Protein AF-A0A377XJ30-F1 (afdb_monomer_lite)

pLDDT: mean 91.41, std 11.76, range [46.0, 98.44]

Sequence (82 aa):
MSDVVSLHVPENASTKNMMGAEELALMKPGALLINASRGTVVDIPALCDALASKHLAGAAIDVFPTEPATNSDPFHFAAVRV

Secondary structure (DSSP, 8-state):
--SEEEE----STTTTT-B-HHHHHTSPTTEEEEE-S-TTSB-HHHHHHHHHTTSEEEEEE---SS--SSTTSPP-S-----

Organism: Klebsiella pneumoniae (NCBI:txid573)

Radius of gyration: 12.69 Å; chains: 1; bounding box: 28×30×31 Å

Foldseek 3Di:
DDQEDEDADADDPCQFQCAALVNLLVDQQQHEYEYPHEQRNHPQVSVVVCVVVSSYVAYHYDYHPDDAPDPVRDDPDDDRDD

Structure (mmCIF, N/CA/C/O backbone):
data_AF-A0A377XJ30-F1
#
_entry.id   AF-A0A377XJ30-F1
#
loop_
_atom_site.group_PDB
_atom_site.id
_atom_site.type_symbol
_atom_site.label_atom_id
_atom_site.label_alt_id
_atom_site.label_comp_id
_atom_site.label_asym_id
_atom_site.label_entity_id
_atom_site.label_seq_id
_atom_site.pdbx_PDB_ins_code
_atom_site.Cartn_x
_atom_site.Cartn_y
_atom_site.Cartn_z
_atom_site.occupancy
_atom_site.B_iso_or_equiv
_atom_site.auth_seq_id
_atom_site.auth_comp_id
_atom_site.auth_asym_id
_atom_site.auth_atom_id
_atom_site.pdbx_PDB_model_num
ATOM 1 N N . MET A 1 1 ? -14.883 10.252 6.838 1.00 81.31 1 MET A N 1
ATOM 2 C CA . MET A 1 1 ? -13.781 9.288 6.632 1.00 81.31 1 MET A CA 1
ATOM 3 C C . MET A 1 1 ? -14.248 8.211 5.673 1.00 81.31 1 MET A C 1
ATOM 5 O O . MET A 1 1 ? -15.432 7.895 5.703 1.00 81.31 1 MET A O 1
ATOM 9 N N . SER A 1 2 ? -13.345 7.688 4.847 1.00 97.62 2 SER A N 1
ATOM 10 C CA . SER A 1 2 ? -13.639 6.653 3.848 1.00 97.62 2 SER A CA 1
ATOM 11 C C . SER A 1 2 ? -13.371 5.252 4.401 1.00 97.62 2 SER A C 1
ATOM 13 O O . SER A 1 2 ? -12.451 5.077 5.198 1.00 97.62 2 SER A O 1
ATOM 15 N N . ASP A 1 3 ? -14.150 4.263 3.962 1.00 98.31 3 ASP A N 1
ATOM 16 C CA . ASP A 1 3 ? -13.916 2.843 4.276 1.00 98.31 3 ASP A CA 1
ATOM 17 C C . ASP A 1 3 ? -12.860 2.211 3.361 1.00 98.31 3 ASP A C 1
ATOM 19 O O . ASP A 1 3 ? -12.118 1.319 3.767 1.00 98.31 3 ASP A O 1
ATOM 23 N N . VAL A 1 4 ? -12.780 2.701 2.123 1.00 98.44 4 VAL A N 1
ATOM 24 C CA . VAL A 1 4 ? -11.818 2.265 1.112 1.00 98.44 4 VAL A CA 1
ATOM 25 C C . VAL A 1 4 ? -11.204 3.496 0.460 1.00 98.44 4 VAL A C 1
ATOM 27 O O . VAL A 1 4 ? -11.918 4.441 0.114 1.00 98.44 4 VAL A O 1
ATOM 30 N N . VAL A 1 5 ? -9.886 3.480 0.281 1.00 98.31 5 VAL A N 1
ATOM 31 C CA . VAL A 1 5 ? -9.143 4.479 -0.494 1.00 98.31 5 VAL A CA 1
ATOM 32 C C . VAL A 1 5 ? -8.472 3.767 -1.665 1.00 98.31 5 VAL A C 1
ATOM 34 O O . VAL A 1 5 ? -7.742 2.801 -1.464 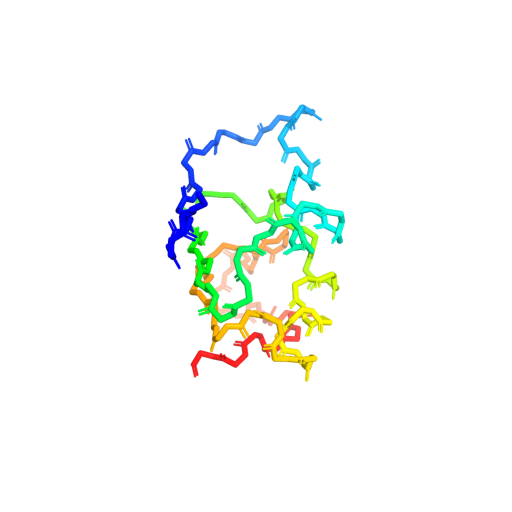1.00 98.31 5 VAL A O 1
ATOM 37 N N . SER A 1 6 ? -8.723 4.235 -2.889 1.00 98.12 6 SER A N 1
ATOM 38 C CA . SER A 1 6 ? -8.076 3.741 -4.111 1.00 98.12 6 SER A CA 1
ATOM 39 C C . SER A 1 6 ? -7.256 4.858 -4.744 1.00 98.12 6 SER A C 1
ATOM 41 O O . SER A 1 6 ? -7.758 5.971 -4.919 1.00 98.12 6 SER A O 1
ATOM 43 N N . LEU A 1 7 ? -6.000 4.574 -5.079 1.00 98.06 7 LEU A N 1
ATOM 44 C CA . LEU A 1 7 ? -5.067 5.561 -5.617 1.00 98.06 7 LEU A CA 1
ATOM 45 C C . LEU A 1 7 ? -5.080 5.545 -7.149 1.00 98.06 7 LEU A C 1
ATOM 47 O O . LEU A 1 7 ? -4.896 4.502 -7.773 1.00 98.06 7 LEU A O 1
ATOM 51 N N . HIS A 1 8 ? -5.265 6.723 -7.748 1.00 97.69 8 HIS A N 1
ATOM 52 C CA . HIS A 1 8 ? -5.283 6.940 -9.200 1.00 97.69 8 HIS A CA 1
ATOM 53 C C . HIS A 1 8 ? -4.483 8.196 -9.559 1.00 97.69 8 HIS A C 1
ATOM 55 O O . HIS A 1 8 ? -5.013 9.168 -10.095 1.00 97.69 8 HIS A O 1
ATOM 61 N N . VAL A 1 9 ? -3.201 8.195 -9.203 1.00 97.25 9 VAL A N 1
ATOM 62 C CA . VAL A 1 9 ? -2.304 9.341 -9.377 1.00 97.25 9 VAL A CA 1
ATOM 63 C C . VAL A 1 9 ? -1.125 8.987 -10.291 1.00 97.25 9 VAL A C 1
ATOM 65 O O . VAL A 1 9 ? -0.736 7.819 -10.367 1.00 97.25 9 VAL A O 1
ATOM 68 N N . PRO A 1 10 ? -0.548 9.964 -11.013 1.00 96.81 10 PRO A N 1
ATOM 69 C CA . PRO A 1 10 ? 0.676 9.740 -11.775 1.00 96.81 10 PRO A CA 1
ATOM 70 C C . PRO A 1 10 ? 1.889 9.595 -10.849 1.00 96.81 10 PRO A C 1
ATOM 72 O O . PRO A 1 10 ? 1.836 9.957 -9.675 1.00 96.81 10 PRO A O 1
ATOM 75 N N . GLU A 1 11 ? 3.013 9.143 -11.402 1.00 93.19 11 GLU A N 1
ATOM 76 C CA . GLU A 1 11 ? 4.309 9.190 -10.723 1.00 93.19 11 GLU A CA 1
ATOM 77 C C . GLU A 1 11 ? 4.987 10.529 -11.016 1.00 93.19 11 GLU A C 1
ATOM 79 O O . GLU A 1 11 ? 5.347 10.820 -12.158 1.00 93.19 11 GLU A O 1
ATOM 84 N N . ASN A 1 12 ? 5.122 11.371 -9.994 1.00 96.12 12 ASN A N 1
ATOM 85 C CA . ASN A 1 12 ? 5.878 12.615 -10.057 1.00 96.12 12 ASN A CA 1
ATOM 86 C C . ASN A 1 12 ? 6.397 12.994 -8.658 1.00 96.12 12 ASN A C 1
ATOM 88 O O . ASN A 1 12 ? 6.164 12.294 -7.673 1.00 96.12 12 ASN A O 1
ATOM 92 N N . ALA A 1 13 ? 7.108 14.117 -8.560 1.00 96.81 13 ALA A N 1
ATOM 93 C CA . ALA A 1 13 ? 7.712 14.551 -7.302 1.00 96.81 13 ALA A CA 1
ATOM 94 C C . ALA A 1 13 ? 6.697 14.796 -6.169 1.00 96.81 13 ALA A C 1
ATOM 96 O O . ALA A 1 13 ? 7.050 14.597 -5.013 1.00 96.81 13 ALA A O 1
ATOM 97 N N . SER A 1 14 ? 5.460 15.205 -6.475 1.00 97.06 14 SER A N 1
ATOM 98 C CA . SER A 1 14 ? 4.443 15.491 -5.455 1.00 97.06 14 SER A CA 1
ATOM 99 C C . SER A 1 14 ? 3.649 14.261 -5.016 1.00 97.06 14 SER A C 1
ATOM 101 O O . SER A 1 14 ? 2.952 14.329 -4.012 1.00 97.06 14 SER A O 1
ATOM 103 N N . THR A 1 15 ? 3.700 13.160 -5.770 1.00 97.62 15 THR A N 1
ATOM 104 C CA . THR A 1 15 ? 2.996 11.908 -5.439 1.00 97.62 15 THR A CA 1
ATOM 105 C C . THR A 1 15 ? 3.925 10.833 -4.886 1.00 97.62 15 THR A C 1
ATOM 107 O O . THR A 1 15 ? 3.457 9.800 -4.412 1.00 97.62 15 THR A O 1
ATOM 110 N N . LYS A 1 16 ? 5.241 11.065 -4.919 1.00 96.69 16 LYS A N 1
ATOM 111 C CA . LYS A 1 16 ? 6.231 10.150 -4.358 1.00 96.69 16 LYS A CA 1
ATOM 112 C C . LYS A 1 16 ? 6.052 10.027 -2.843 1.00 96.69 16 LYS A C 1
ATOM 114 O O . LYS A 1 16 ? 6.183 11.017 -2.131 1.00 96.69 16 LYS A O 1
ATOM 119 N N . ASN A 1 17 ? 5.793 8.806 -2.378 1.00 96.38 17 ASN A N 1
ATOM 120 C CA . ASN A 1 17 ? 5.488 8.453 -0.991 1.00 96.38 17 ASN A CA 1
ATOM 121 C C . ASN A 1 17 ? 4.373 9.318 -0.379 1.00 96.38 17 ASN A C 1
ATOM 123 O O . ASN A 1 17 ? 4.403 9.604 0.812 1.00 96.38 17 ASN A O 1
ATOM 127 N N . MET A 1 18 ? 3.393 9.744 -1.185 1.00 97.44 18 MET A N 1
ATOM 128 C CA . MET A 1 18 ? 2.277 10.560 -0.692 1.00 97.44 18 MET A CA 1
ATOM 129 C C . MET A 1 18 ? 1.395 9.827 0.324 1.00 97.44 18 MET A C 1
ATOM 131 O O . MET A 1 18 ? 0.683 10.474 1.077 1.00 97.44 18 MET A O 1
ATOM 135 N N . MET A 1 19 ? 1.397 8.490 0.308 1.00 97.94 19 MET A N 1
ATOM 136 C CA . MET A 1 19 ? 0.775 7.669 1.343 1.00 97.94 19 MET A CA 1
ATOM 137 C C . MET A 1 19 ? 1.875 7.134 2.262 1.00 97.94 19 MET A C 1
ATOM 139 O O . MET A 1 19 ? 2.382 6.029 2.043 1.00 97.94 19 MET A O 1
ATOM 143 N N . GLY A 1 20 ? 2.266 7.950 3.242 1.00 97.81 20 GLY A N 1
ATOM 144 C CA . GLY A 1 20 ? 3.231 7.620 4.286 1.00 97.81 20 GLY A CA 1
ATOM 145 C C . GLY A 1 20 ? 2.559 7.222 5.602 1.00 97.81 20 GLY A C 1
ATOM 146 O O . GLY A 1 20 ? 1.348 7.014 5.675 1.00 97.81 20 GLY A O 1
ATOM 147 N N . ALA A 1 21 ? 3.348 7.110 6.673 1.00 98.19 21 ALA A N 1
ATOM 148 C CA . ALA A 1 21 ? 2.850 6.693 7.987 1.00 98.19 21 ALA A CA 1
ATOM 149 C C . ALA A 1 21 ? 1.764 7.629 8.551 1.00 98.19 21 ALA A C 1
ATOM 151 O O . ALA A 1 21 ? 0.805 7.155 9.160 1.00 98.19 21 ALA A O 1
ATOM 152 N N . GLU A 1 22 ? 1.896 8.940 8.334 1.00 98.38 22 GLU A N 1
ATOM 153 C CA . GLU A 1 22 ? 0.930 9.932 8.813 1.00 98.38 22 GLU A CA 1
ATOM 154 C C . GLU A 1 22 ? -0.413 9.793 8.088 1.00 98.38 22 GLU A C 1
ATOM 156 O O . GLU A 1 22 ? -1.457 9.693 8.732 1.00 98.38 22 GLU A O 1
ATOM 161 N N . GLU A 1 23 ? -0.404 9.698 6.756 1.00 98.31 23 GLU A N 1
ATOM 162 C CA . GLU A 1 23 ? -1.624 9.553 5.958 1.00 98.31 23 GLU A CA 1
ATOM 163 C C . GLU A 1 23 ? -2.324 8.223 6.226 1.00 98.31 23 GLU A C 1
ATOM 165 O O . GLU A 1 23 ? -3.553 8.178 6.322 1.00 98.31 23 GLU A O 1
ATOM 170 N N . LEU A 1 24 ? -1.551 7.146 6.390 1.00 98.38 24 LEU A N 1
ATOM 171 C CA . LEU A 1 24 ? -2.081 5.833 6.746 1.00 98.38 24 LEU A CA 1
ATOM 172 C C . LEU A 1 24 ? -2.732 5.851 8.134 1.00 98.38 24 LEU A C 1
ATOM 174 O O . LEU A 1 24 ? -3.798 5.266 8.291 1.00 98.38 24 LEU A O 1
ATOM 178 N N . ALA A 1 25 ? -2.155 6.551 9.116 1.00 98.12 25 ALA A N 1
ATOM 179 C CA . ALA A 1 25 ? -2.728 6.681 10.460 1.00 98.12 25 ALA A CA 1
ATOM 180 C C . ALA A 1 25 ? -3.994 7.559 10.508 1.00 98.12 25 ALA A C 1
ATOM 182 O O . ALA A 1 25 ? -4.805 7.434 11.429 1.00 98.12 25 ALA A O 1
ATOM 183 N N . LEU A 1 26 ? -4.164 8.453 9.528 1.00 98.12 26 LEU A N 1
ATOM 184 C CA . LEU A 1 26 ? -5.374 9.262 9.357 1.00 98.12 26 LEU A CA 1
ATOM 185 C C . LEU A 1 26 ? -6.521 8.492 8.692 1.00 98.12 26 LEU A C 1
ATO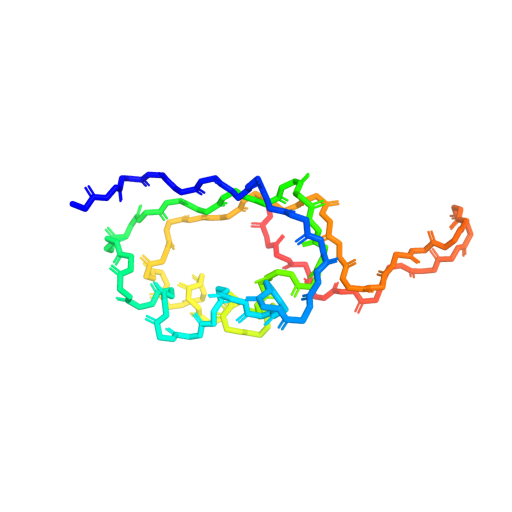M 187 O O . LEU A 1 26 ? -7.665 8.966 8.704 1.00 98.12 26 LEU A O 1
ATOM 191 N N . MET A 1 27 ? -6.250 7.322 8.106 1.00 98.44 27 MET A N 1
ATOM 192 C CA . MET A 1 27 ? -7.307 6.462 7.592 1.00 98.44 27 MET A CA 1
ATOM 193 C C . MET A 1 27 ? -8.201 5.968 8.736 1.00 98.44 27 MET A C 1
ATOM 195 O O . MET A 1 27 ? -7.841 5.937 9.913 1.00 98.44 27 MET A O 1
ATOM 199 N N . LYS A 1 28 ? -9.431 5.592 8.387 1.00 98.44 28 LYS A N 1
ATOM 200 C CA . LYS A 1 28 ? -10.342 4.983 9.355 1.00 98.44 28 LYS A CA 1
ATOM 201 C C . LYS A 1 28 ? -9.728 3.658 9.847 1.00 98.44 28 LYS A C 1
ATOM 203 O O . LYS A 1 28 ? -9.348 2.849 9.001 1.00 98.44 28 LYS A O 1
ATOM 208 N N . PRO A 1 29 ? -9.696 3.370 11.163 1.00 98.25 29 PRO A N 1
ATOM 209 C CA . PRO A 1 29 ? -9.320 2.046 11.648 1.00 98.25 29 PRO A CA 1
ATOM 210 C C . PRO A 1 29 ? -10.186 0.954 10.999 1.00 98.25 29 PRO A C 1
ATOM 212 O O . PRO A 1 29 ? -11.416 1.051 10.992 1.00 98.25 29 PRO A O 1
ATOM 215 N N . GLY A 1 30 ? -9.545 -0.072 10.447 1.00 97.69 30 GLY A N 1
ATOM 216 C CA . GLY A 1 30 ? -10.176 -1.140 9.671 1.00 97.69 30 GLY A CA 1
ATOM 217 C C . GLY A 1 30 ? -10.452 -0.798 8.201 1.00 97.69 30 GLY A C 1
ATOM 218 O O . GLY A 1 30 ? -11.141 -1.566 7.534 1.00 97.69 30 GLY A O 1
ATOM 219 N N . ALA A 1 31 ? -9.951 0.328 7.683 1.00 98.44 31 ALA A N 1
ATOM 220 C CA . ALA A 1 31 ? -10.080 0.671 6.268 1.00 98.44 31 ALA A CA 1
ATOM 221 C C . ALA A 1 31 ? -9.229 -0.231 5.359 1.00 98.44 31 ALA A C 1
ATOM 223 O O . ALA A 1 31 ? -8.321 -0.939 5.810 1.00 98.44 31 ALA A O 1
ATOM 224 N N . LEU A 1 32 ? -9.524 -0.161 4.060 1.00 98.31 32 LEU A N 1
ATOM 225 C CA . LEU A 1 32 ? -8.787 -0.835 2.992 1.00 98.31 32 LEU A CA 1
ATOM 226 C C . LEU A 1 32 ? -8.070 0.177 2.091 1.00 98.31 32 LEU A C 1
ATOM 228 O O . LEU A 1 32 ? -8.631 1.225 1.754 1.00 98.31 32 LEU A O 1
ATOM 232 N N . LEU A 1 33 ? -6.857 -0.168 1.656 1.00 98.06 33 LEU A N 1
ATOM 233 C CA . LEU A 1 33 ? -6.091 0.598 0.669 1.00 98.06 33 LEU A CA 1
ATOM 234 C C . LEU A 1 33 ? -5.928 -0.198 -0.632 1.00 98.06 33 LEU A C 1
ATOM 236 O O . LEU A 1 33 ? -5.559 -1.369 -0.603 1.00 98.06 33 LEU A O 1
ATOM 240 N N . ILE A 1 34 ? -6.157 0.438 -1.779 1.00 97.69 34 ILE A N 1
ATOM 241 C CA . ILE A 1 34 ? -5.917 -0.149 -3.103 1.00 97.69 34 ILE A CA 1
ATOM 242 C C . ILE A 1 34 ? -4.926 0.729 -3.868 1.00 97.69 34 ILE A C 1
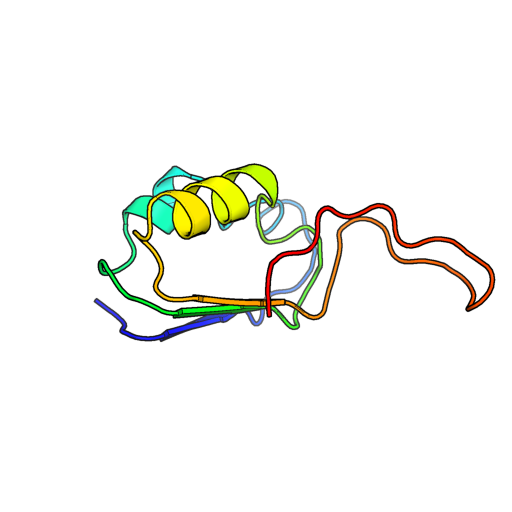ATOM 244 O O . ILE A 1 34 ? -5.155 1.930 -4.036 1.00 97.69 34 ILE A O 1
ATOM 248 N N . ASN A 1 35 ? -3.841 0.132 -4.365 1.00 96.50 35 ASN A N 1
ATOM 249 C CA . ASN A 1 35 ? -2.908 0.797 -5.269 1.00 96.50 35 ASN A CA 1
ATOM 250 C C . ASN A 1 35 ? -2.607 -0.068 -6.501 1.00 96.50 35 ASN A C 1
ATOM 252 O O . ASN A 1 35 ? -1.809 -1.001 -6.443 1.00 96.50 35 ASN A O 1
ATOM 256 N N . ALA A 1 36 ? -3.208 0.318 -7.625 1.00 95.69 36 ALA A N 1
ATOM 257 C CA . ALA A 1 36 ? -2.865 -0.147 -8.972 1.00 95.69 36 ALA A CA 1
ATOM 258 C C . ALA A 1 36 ? -2.375 1.026 -9.850 1.00 95.69 36 ALA A C 1
ATOM 260 O O . ALA A 1 36 ? -2.538 1.027 -11.068 1.00 95.69 36 ALA A O 1
ATOM 261 N N . SER A 1 37 ? -1.853 2.086 -9.218 1.00 95.56 37 SER A N 1
ATOM 262 C CA . SER A 1 37 ? -1.373 3.283 -9.911 1.00 95.56 37 SER A CA 1
ATOM 263 C C . SER A 1 37 ? 0.124 3.198 -10.187 1.00 95.56 37 SER A C 1
ATOM 265 O O . SER A 1 37 ? 0.528 2.823 -11.287 1.00 95.56 37 SER A O 1
ATOM 267 N N . ARG A 1 38 ? 0.961 3.563 -9.213 1.00 95.75 38 ARG A N 1
ATOM 268 C CA . ARG A 1 38 ? 2.422 3.570 -9.323 1.00 95.75 38 ARG A CA 1
ATOM 269 C C . ARG A 1 38 ? 3.069 3.074 -8.034 1.00 95.75 38 ARG A C 1
ATOM 271 O O . ARG A 1 38 ? 2.576 3.347 -6.936 1.00 95.75 38 ARG A O 1
ATOM 278 N N . GLY A 1 39 ? 4.172 2.345 -8.180 1.00 92.88 39 GLY A N 1
ATOM 279 C CA . GLY A 1 39 ? 4.854 1.680 -7.071 1.00 92.88 39 GLY A CA 1
ATOM 280 C C . GLY A 1 39 ? 5.455 2.639 -6.047 1.00 92.88 39 GLY A C 1
ATOM 281 O O . GLY A 1 39 ? 5.557 2.298 -4.876 1.00 92.88 39 GLY A O 1
ATOM 282 N N . THR A 1 40 ? 5.794 3.865 -6.454 1.00 95.38 40 THR A N 1
ATOM 283 C CA . THR A 1 40 ? 6.420 4.869 -5.580 1.00 95.38 40 THR A CA 1
ATOM 284 C C . THR A 1 40 ? 5.424 5.766 -4.848 1.00 95.38 40 THR A C 1
ATOM 286 O O . THR A 1 40 ? 5.832 6.772 -4.278 1.00 95.38 40 THR A O 1
ATOM 289 N N . VAL A 1 41 ? 4.120 5.497 -4.931 1.00 97.19 41 VAL A N 1
ATOM 290 C CA . VAL A 1 41 ? 3.078 6.356 -4.331 1.00 97.19 41 VAL A CA 1
ATOM 291 C C . VAL A 1 41 ? 2.888 6.052 -2.845 1.00 97.19 41 VAL A C 1
ATOM 293 O O . VAL A 1 41 ? 2.539 6.940 -2.067 1.00 97.19 41 VAL A O 1
ATOM 296 N N . VAL A 1 42 ? 3.144 4.806 -2.446 1.00 96.31 42 VAL A N 1
ATOM 297 C CA . VAL A 1 42 ? 2.971 4.319 -1.077 1.00 96.31 42 VAL A CA 1
ATOM 298 C C . VAL A 1 42 ? 4.334 4.027 -0.465 1.00 96.31 42 VAL A C 1
ATOM 300 O O . VAL A 1 42 ? 5.158 3.345 -1.076 1.00 96.31 42 VAL A O 1
ATOM 303 N N . ASP A 1 43 ? 4.553 4.502 0.758 1.00 95.50 43 ASP A N 1
ATOM 304 C CA . ASP A 1 43 ? 5.666 4.043 1.583 1.00 95.50 43 ASP A CA 1
ATOM 305 C C . ASP A 1 43 ? 5.382 2.599 2.040 1.00 95.50 43 ASP A C 1
ATOM 307 O O . ASP A 1 43 ? 4.539 2.345 2.902 1.00 95.50 43 ASP A O 1
ATOM 311 N N . ILE A 1 44 ? 6.045 1.631 1.400 1.00 92.69 44 ILE A N 1
ATOM 312 C CA . ILE A 1 44 ? 5.807 0.199 1.629 1.00 92.69 44 ILE A CA 1
ATOM 313 C C . ILE A 1 44 ? 6.137 -0.229 3.071 1.00 92.69 44 ILE A C 1
ATOM 315 O O . ILE A 1 44 ? 5.309 -0.924 3.661 1.00 92.69 44 ILE A O 1
ATOM 319 N N . PRO A 1 45 ? 7.278 0.161 3.677 1.00 92.88 45 PRO A N 1
ATOM 320 C CA . PRO A 1 45 ? 7.503 -0.041 5.109 1.00 92.88 45 PRO A CA 1
ATOM 321 C C . PRO A 1 45 ? 6.349 0.455 5.990 1.00 92.88 45 PRO A C 1
ATOM 323 O O . PRO A 1 45 ? 5.837 -0.315 6.803 1.00 92.88 45 PRO A O 1
ATOM 326 N N . ALA A 1 46 ? 5.876 1.687 5.776 1.00 96.38 46 ALA A N 1
ATOM 327 C CA . ALA A 1 46 ? 4.766 2.235 6.559 1.00 96.38 46 ALA A CA 1
ATOM 328 C C . ALA A 1 46 ? 3.456 1.451 6.354 1.00 96.38 46 ALA A C 1
ATOM 330 O O . ALA A 1 46 ? 2.709 1.212 7.306 1.00 96.38 46 ALA A O 1
ATOM 331 N N . LEU A 1 47 ? 3.187 0.998 5.124 1.00 95.94 47 LEU A N 1
ATOM 332 C CA . LEU A 1 47 ? 2.045 0.133 4.824 1.00 95.94 47 LEU A CA 1
ATOM 333 C C . LEU A 1 47 ? 2.136 -1.208 5.566 1.00 95.94 47 LEU A C 1
ATOM 335 O O . LEU A 1 47 ? 1.146 -1.656 6.148 1.00 95.94 47 LEU A O 1
ATOM 339 N N . CYS A 1 48 ? 3.310 -1.842 5.569 1.00 94.62 48 CYS A N 1
ATOM 340 C CA . CYS A 1 48 ? 3.547 -3.083 6.305 1.00 94.62 48 CYS A CA 1
ATOM 341 C C . CYS A 1 48 ? 3.273 -2.909 7.804 1.00 94.62 48 CYS A C 1
ATOM 343 O O . CYS A 1 48 ? 2.601 -3.757 8.393 1.00 94.62 48 CYS A O 1
ATOM 345 N N . ASP A 1 49 ? 3.711 -1.801 8.402 1.00 96.00 49 ASP A N 1
ATOM 346 C CA . ASP A 1 49 ? 3.460 -1.494 9.815 1.00 96.00 49 ASP A CA 1
ATOM 347 C C . ASP A 1 49 ? 1.965 -1.256 10.101 1.00 96.00 49 ASP A C 1
ATOM 349 O O . ASP A 1 49 ? 1.415 -1.763 11.087 1.00 96.00 49 ASP A O 1
ATOM 353 N N . ALA A 1 50 ? 1.261 -0.545 9.213 1.00 96.75 50 ALA A N 1
ATOM 354 C CA . ALA A 1 50 ? -0.182 -0.309 9.326 1.00 96.75 50 ALA A CA 1
ATOM 355 C C . ALA A 1 50 ? -1.007 -1.608 9.227 1.00 96.75 50 ALA A C 1
ATOM 357 O O . ALA A 1 50 ? -2.016 -1.767 9.922 1.00 96.75 50 ALA A O 1
ATOM 358 N N . LEU A 1 51 ? -0.566 -2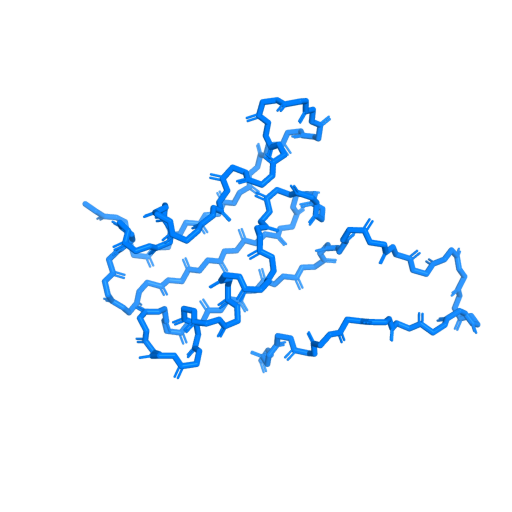.560 8.400 1.00 96.38 51 LEU A N 1
ATOM 359 C CA . LEU A 1 51 ? -1.175 -3.887 8.281 1.00 96.38 51 LEU A CA 1
ATOM 360 C C . LEU A 1 51 ? -0.826 -4.785 9.475 1.00 96.38 51 LEU A C 1
ATOM 362 O O . LEU A 1 51 ? -1.706 -5.435 10.040 1.00 96.38 51 LEU A O 1
ATOM 366 N N . ALA A 1 52 ? 0.440 -4.800 9.902 1.00 95.81 52 ALA A N 1
ATOM 367 C CA . ALA A 1 52 ? 0.900 -5.597 11.039 1.00 95.81 52 ALA A CA 1
ATOM 368 C C . ALA A 1 52 ? 0.214 -5.177 12.349 1.00 95.81 52 ALA A C 1
ATOM 370 O O . ALA A 1 52 ? -0.175 -6.028 13.153 1.00 95.81 52 ALA A O 1
ATOM 371 N N . SER A 1 53 ? 0.001 -3.871 12.536 1.00 97.06 53 SER A N 1
ATOM 372 C CA . SER A 1 53 ? -0.748 -3.310 13.668 1.00 97.06 53 SER A CA 1
ATOM 373 C C . SER A 1 53 ? -2.266 -3.508 13.573 1.00 97.06 53 SER A C 1
ATOM 375 O O . SER A 1 53 ? -2.971 -3.236 14.546 1.00 97.06 53 SER A O 1
ATOM 377 N N . LYS A 1 54 ? -2.781 -4.003 12.435 1.00 96.50 54 LYS A N 1
ATOM 378 C CA . LYS A 1 54 ? -4.216 -4.111 12.111 1.00 96.50 54 LYS A CA 1
ATOM 379 C C . LYS A 1 54 ? -4.954 -2.769 12.117 1.00 96.50 54 LYS A C 1
ATOM 381 O O . LYS A 1 54 ? -6.176 -2.744 12.278 1.00 96.50 54 LYS A O 1
ATOM 386 N N . HIS A 1 55 ? -4.236 -1.656 11.954 1.00 98.00 55 HIS A N 1
ATOM 387 C CA . HIS A 1 55 ? -4.879 -0.365 11.733 1.00 98.00 55 HIS A CA 1
ATOM 388 C C . HIS A 1 55 ? -5.633 -0.370 10.399 1.00 98.00 55 HIS A C 1
ATOM 390 O O . HIS A 1 55 ? -6.786 0.051 10.352 1.00 98.00 55 HIS A O 1
ATOM 396 N N . LEU A 1 56 ? -5.026 -0.923 9.345 1.00 97.94 56 LEU A N 1
ATOM 397 C CA . LEU A 1 56 ? -5.734 -1.283 8.118 1.00 97.94 56 LEU A CA 1
ATOM 398 C C . LEU A 1 56 ? -6.210 -2.733 8.190 1.00 97.94 56 LEU A C 1
ATOM 400 O O . LEU A 1 56 ? -5.495 -3.613 8.671 1.00 97.94 56 LEU A O 1
ATOM 404 N N . ALA A 1 57 ? -7.414 -2.985 7.679 1.00 97.25 57 ALA A N 1
ATOM 405 C CA . ALA A 1 57 ? -7.943 -4.343 7.571 1.00 97.25 57 ALA A CA 1
ATOM 406 C C . ALA A 1 57 ? -7.283 -5.135 6.431 1.00 97.25 57 ALA A C 1
ATOM 408 O O . ALA A 1 57 ? -7.310 -6.364 6.446 1.00 97.25 57 ALA A O 1
ATOM 409 N N . GLY A 1 58 ? -6.696 -4.443 5.453 1.00 96.19 58 GLY A N 1
ATOM 410 C CA . GLY A 1 58 ? -6.045 -5.054 4.302 1.00 96.19 58 GLY A CA 1
ATOM 411 C C . GLY A 1 58 ? -5.595 -4.026 3.268 1.00 96.19 58 GLY A C 1
ATOM 412 O O . GLY A 1 58 ? -5.983 -2.854 3.317 1.00 96.19 58 GLY A O 1
ATOM 413 N N . ALA A 1 59 ? -4.781 -4.483 2.320 1.00 96.69 59 ALA A N 1
ATOM 414 C CA . ALA A 1 59 ? -4.375 -3.699 1.165 1.00 96.69 59 ALA A CA 1
ATOM 415 C C . ALA A 1 59 ? -4.268 -4.579 -0.087 1.00 96.69 59 ALA A C 1
ATOM 417 O O . ALA A 1 59 ? -3.800 -5.711 -0.003 1.00 96.69 59 ALA A O 1
ATOM 418 N N . ALA A 1 60 ? -4.672 -4.045 -1.240 1.00 94.88 60 ALA A N 1
ATOM 419 C CA . ALA A 1 60 ? -4.481 -4.670 -2.547 1.00 94.88 60 ALA A CA 1
ATOM 420 C C . ALA A 1 60 ? -3.486 -3.835 -3.365 1.00 94.88 60 ALA A C 1
ATOM 422 O O . ALA A 1 60 ? -3.770 -2.682 -3.699 1.00 94.88 60 ALA A O 1
ATOM 423 N N . ILE A 1 61 ? -2.315 -4.406 -3.655 1.00 92.38 61 ILE A N 1
ATOM 424 C CA . ILE A 1 61 ? -1.185 -3.720 -4.294 1.00 92.38 61 ILE A CA 1
ATOM 425 C C . ILE A 1 61 ? -0.750 -4.515 -5.528 1.00 92.38 61 ILE A C 1
ATOM 427 O O . ILE A 1 61 ? -0.449 -5.699 -5.404 1.00 92.38 61 ILE A O 1
ATOM 431 N N . ASP A 1 62 ? -0.713 -3.859 -6.688 1.00 90.81 62 ASP A N 1
ATOM 432 C CA . ASP A 1 62 ? -0.303 -4.458 -7.976 1.00 90.81 62 ASP A CA 1
ATOM 433 C C . ASP A 1 62 ? 1.018 -3.878 -8.515 1.00 90.81 62 ASP A C 1
ATOM 435 O O . ASP A 1 62 ? 1.627 -4.426 -9.422 1.00 90.81 62 ASP A O 1
ATOM 439 N N . VAL A 1 63 ? 1.481 -2.765 -7.941 1.00 91.00 63 VAL A N 1
ATOM 440 C CA . VAL A 1 63 ? 2.620 -1.980 -8.436 1.00 91.00 63 VAL A CA 1
ATOM 441 C C . VAL A 1 63 ? 3.691 -1.827 -7.363 1.00 91.00 63 VAL A C 1
ATOM 443 O O . VAL A 1 63 ? 3.373 -1.556 -6.201 1.00 91.00 63 VAL A O 1
ATOM 446 N N . PHE A 1 64 ? 4.964 -1.940 -7.746 1.00 89.19 64 PHE A N 1
ATOM 447 C CA . PHE A 1 64 ? 6.098 -1.897 -6.810 1.00 89.19 64 PHE A CA 1
ATOM 448 C C . PHE A 1 64 ? 7.179 -0.897 -7.254 1.00 89.19 64 PHE A C 1
ATOM 450 O O . PHE A 1 64 ? 7.325 -0.649 -8.448 1.00 89.19 64 PHE A O 1
ATOM 457 N N . PRO A 1 65 ? 7.944 -0.278 -6.327 1.00 88.06 65 PRO A N 1
ATOM 458 C CA . PRO A 1 65 ? 8.991 0.689 -6.685 1.00 88.06 65 PRO A CA 1
ATOM 459 C C . PRO A 1 65 ? 10.051 0.153 -7.656 1.00 88.06 65 PRO A C 1
ATOM 461 O O . PRO A 1 65 ? 10.598 0.910 -8.453 1.00 88.06 65 PRO A O 1
ATOM 464 N N . THR A 1 66 ? 10.341 -1.143 -7.575 1.00 87.94 66 THR A N 1
ATOM 465 C CA . THR A 1 66 ? 11.198 -1.853 -8.524 1.00 87.94 66 THR A CA 1
ATOM 466 C C . THR A 1 66 ? 10.382 -3.008 -9.063 1.00 87.94 66 THR A C 1
ATOM 468 O O . THR A 1 66 ? 9.952 -3.860 -8.297 1.00 87.94 66 THR A O 1
ATOM 471 N N . GLU A 1 67 ? 10.172 -3.072 -10.366 1.00 84.62 67 GLU A N 1
ATOM 472 C CA . GLU A 1 67 ? 9.526 -4.231 -10.973 1.00 84.62 67 GLU A CA 1
ATOM 473 C C . GLU A 1 67 ? 10.564 -5.083 -11.700 1.00 84.62 67 GLU A C 1
ATOM 475 O O . GLU A 1 67 ? 11.551 -4.541 -12.215 1.00 84.62 67 GLU A O 1
ATOM 480 N N . PRO A 1 68 ? 10.392 -6.415 -11.721 1.00 85.69 68 PRO A N 1
ATOM 481 C CA . PRO A 1 68 ? 11.227 -7.265 -12.549 1.00 85.69 68 PRO A CA 1
ATOM 482 C C . PRO A 1 68 ? 11.049 -6.855 -14.016 1.00 85.69 68 PRO A C 1
ATOM 484 O O . PRO A 1 68 ? 9.926 -6.714 -14.498 1.00 85.69 68 PRO A O 1
ATOM 487 N N . ALA A 1 69 ? 12.152 -6.661 -14.739 1.00 84.75 69 ALA A N 1
ATOM 488 C CA . ALA A 1 69 ? 12.092 -6.297 -16.155 1.00 84.75 69 ALA A CA 1
ATOM 489 C C . ALA A 1 69 ? 11.647 -7.485 -17.022 1.00 84.75 69 ALA A C 1
ATOM 491 O O . ALA A 1 69 ? 11.123 -7.310 -18.124 1.00 84.75 69 ALA A O 1
ATOM 492 N N . THR A 1 70 ? 11.877 -8.702 -16.527 1.00 87.75 70 THR A N 1
ATOM 493 C CA . THR A 1 70 ? 11.571 -9.960 -17.196 1.00 87.75 70 THR A CA 1
ATOM 494 C C . THR A 1 70 ? 11.041 -11.000 -16.210 1.00 87.75 70 THR A C 1
ATOM 496 O O . THR A 1 70 ? 11.269 -10.926 -15.007 1.00 87.75 70 THR A O 1
ATOM 499 N N . ASN A 1 71 ? 10.406 -12.052 -16.730 1.00 83.56 71 ASN A N 1
ATOM 500 C CA . ASN A 1 71 ? 9.915 -13.172 -15.914 1.00 83.56 71 ASN A CA 1
ATOM 501 C C . ASN A 1 71 ? 11.030 -13.991 -15.239 1.00 83.56 71 ASN A C 1
ATOM 503 O O . ASN A 1 71 ? 10.743 -14.844 -14.404 1.00 83.56 71 ASN A O 1
ATOM 507 N N . SER A 1 72 ? 12.284 -13.796 -15.647 1.00 89.06 72 SER A N 1
ATOM 508 C CA . SER A 1 72 ? 13.441 -14.448 -15.033 1.00 89.06 72 SER A CA 1
ATOM 509 C C . SER A 1 72 ? 14.014 -13.642 -13.869 1.00 89.06 72 SER A C 1
ATOM 511 O O . SER A 1 72 ? 14.823 -14.177 -13.112 1.00 89.06 72 SER A O 1
ATOM 513 N N . ASP A 1 73 ? 13.593 -12.386 -13.717 1.00 84.00 73 ASP A N 1
ATOM 514 C CA . ASP A 1 73 ? 14.072 -11.509 -12.662 1.00 84.00 73 ASP A CA 1
ATOM 515 C C . ASP A 1 73 ? 13.303 -11.777 -11.352 1.00 84.00 73 ASP A C 1
ATOM 517 O O . ASP A 1 73 ? 12.081 -11.954 -11.357 1.00 84.00 73 ASP A O 1
ATOM 521 N N . PRO A 1 74 ? 13.995 -11.826 -10.203 1.00 79.38 74 PRO A N 1
ATOM 522 C CA . PRO A 1 74 ? 13.356 -12.058 -8.915 1.00 79.38 74 PRO A CA 1
ATOM 523 C C . PRO A 1 74 ? 12.539 -10.844 -8.448 1.00 79.38 74 PRO A C 1
ATOM 525 O O . PRO A 1 74 ? 12.952 -9.693 -8.586 1.00 79.38 74 PRO A O 1
ATOM 528 N N . PHE A 1 75 ? 11.410 -11.107 -7.787 1.00 79.19 75 PHE A N 1
ATOM 529 C CA . PHE A 1 75 ? 10.711 -10.095 -6.994 1.00 79.19 75 PHE A CA 1
ATOM 530 C C . PHE A 1 75 ? 11.423 -9.895 -5.652 1.00 79.19 75 PHE A C 1
ATOM 532 O O . PHE A 1 75 ? 11.601 -10.839 -4.884 1.00 79.19 75 PHE A O 1
ATOM 539 N N . HIS A 1 76 ? 11.800 -8.653 -5.345 1.00 75.00 76 HIS A N 1
ATOM 540 C CA . HIS A 1 76 ? 12.558 -8.311 -4.135 1.00 75.00 76 HIS A CA 1
ATOM 541 C C . HIS A 1 76 ? 11.713 -7.729 -2.988 1.00 75.00 76 HIS A C 1
ATOM 543 O O . HIS A 1 76 ? 12.271 -7.237 -2.008 1.00 75.00 76 HIS A O 1
ATOM 549 N N . PHE A 1 77 ? 10.382 -7.774 -3.072 1.00 66.44 77 PHE A N 1
ATOM 550 C CA . PHE A 1 77 ? 9.512 -7.107 -2.100 1.00 66.44 77 PHE A CA 1
ATOM 551 C C . PHE A 1 77 ? 9.009 -8.069 -1.031 1.00 66.44 77 PHE A C 1
ATOM 553 O O . PHE A 1 77 ? 8.627 -9.204 -1.317 1.00 66.44 77 PHE A O 1
ATOM 560 N N . ALA A 1 78 ? 8.996 -7.589 0.215 1.00 57.59 78 ALA A N 1
ATOM 561 C CA . ALA A 1 78 ? 8.313 -8.268 1.303 1.00 57.59 78 ALA A CA 1
ATOM 562 C C . ALA A 1 78 ? 6.839 -8.402 0.917 1.00 57.59 78 ALA A C 1
ATOM 564 O O . ALA A 1 78 ? 6.193 -7.406 0.596 1.00 57.59 78 ALA A O 1
ATOM 565 N N . ALA A 1 79 ? 6.334 -9.634 0.899 1.00 54.28 79 ALA A N 1
ATOM 566 C CA . ALA A 1 79 ? 4.954 -9.901 0.542 1.00 54.28 79 ALA A CA 1
ATOM 567 C C . ALA A 1 79 ? 4.028 -9.097 1.465 1.00 54.28 79 ALA A C 1
ATOM 569 O O . ALA A 1 79 ? 3.861 -9.433 2.640 1.00 54.28 79 ALA A O 1
ATOM 570 N N . VAL A 1 80 ? 3.404 -8.049 0.923 1.00 55.94 80 VAL A N 1
ATOM 571 C CA . VAL A 1 80 ? 2.130 -7.574 1.451 1.00 55.94 80 VAL A CA 1
ATOM 572 C C . VAL A 1 80 ? 1.213 -8.782 1.316 1.00 55.94 80 VAL A C 1
ATOM 574 O O . VAL A 1 80 ? 0.971 -9.252 0.207 1.00 55.94 80 VAL A O 1
ATOM 577 N N . ARG A 1 81 ? 0.834 -9.387 2.445 1.00 46.19 81 ARG A N 1
ATOM 578 C CA . ARG A 1 81 ? -0.057 -10.549 2.447 1.00 46.19 81 ARG A CA 1
ATOM 579 C C . ARG A 1 81 ? -1.368 -10.129 1.785 1.00 46.19 81 ARG A C 1
ATOM 581 O O . ARG A 1 81 ? -2.112 -9.352 2.378 1.00 46.19 81 ARG A O 1
ATOM 588 N N . VAL A 1 82 ? -1.579 -10.618 0.565 1.00 46.00 82 VAL A N 1
ATOM 589 C CA . VAL A 1 82 ? -2.855 -10.575 -0.158 1.00 46.00 82 VAL A CA 1
ATOM 590 C C . VAL A 1 82 ? -3.829 -11.547 0.495 1.00 46.00 82 VAL A C 1
ATOM 592 O O . VAL A 1 82 ? -3.371 -12.652 0.881 1.00 46.00 82 VAL A O 1
#

InterPro domains:
  IPR006140 D-isomer specific 2-hydroxyacid dehydrogenase, NAD-binding domain [PF02826] (2-75)
  IPR029753 D-isomer specific 2-hydroxyacid dehydrogenase, NAD-binding domain conserved site [PS00671] (2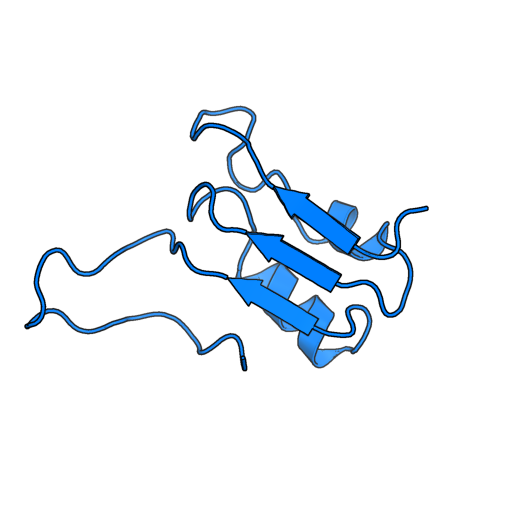7-43)
  IPR036291 NAD(P)-binding domain superfamily [SSF51735] (2-75)
  IPR050418 D-isomer specific 2-hydroxyacid dehydrogenase, PdxB subfamily [PTHR43761] (2-75)

=== Feature glossary ===
Each block in this record encodes a different view of the same protein. In brief:

Predicted aligned error. PAE(i, j) answers: if I align the predicted and true structures on residue i, how far off (in Å) do I expect residue j to be? A block-diagonal PAE matrix with low values on the blocks and high values off-diagonal is the signature of a multi-domain protein with confidently predicted domains but uncertain inter-domain orientation.

Contact-map, Ramachandran, and PAE plots. Plot images: a contact map (which residues are close in 3D, as an N×N binary image), a Ramachandran scatter (backbone torsion angles, revealing secondary-structure composition at a glance), and — for AlphaFold structures — a PAE heatmap (pairwise prediction confidence).

Backbone torsions (φ/ψ). φ (phi) and ψ (psi) are the two rotatable backbone dihedrals per residue: φ is the C(i-1)–N–Cα–C torsion, ψ is the N–Cα–C–N(i+1) torsion, both in degrees on (−180°, 180°]. α-helical res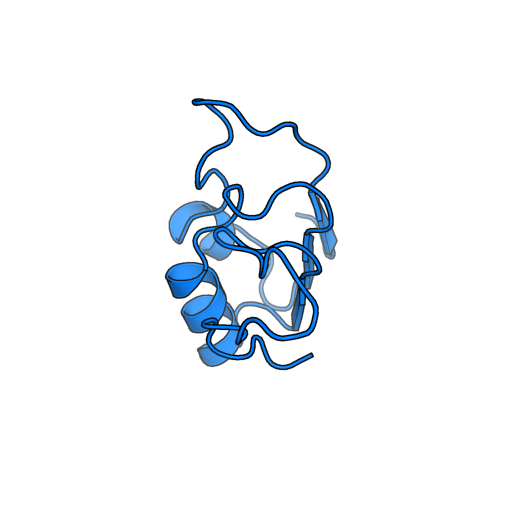idues cluster near (−60°, −45°); β-strand residues near (−120°, +130°). A Ramachandran plot is simply a scatter of (φ, ψ) for every residue.

Foldseek 3Di. A 3Di character summarizes, for each residue, the relative orientation of the Cα frame of its nearest spatial neighbor. Because it encodes fold topology rather than chemistry, 3Di alignments detect remote structural similarity that sequence alignment misses.

Radius of gyration, Cα contacts, bounding box. Three whole-structure scalars: the radius of gyration (RMS distance of Cα from centroid, in Å), the count of Cα–Cα contacts (pairs closer than 8 Å and separated by more than four residues in sequence — i.e. tertiary, not local, contacts), and the bounding-box dimensions. Together they distinguish compact globular folds from extended fibres or disordered chains.

Sequence. Sequence gives the chain of amino acids in standard one-letter code (A=alanine, C=cysteine, …, Y=tyrosine), read N→C. It is the only feature that is directly encoded by the gene; all structural features are derived from the folded form of this sequence.

mmCIF coordinates. Atomic coordinates in PDBx/mmCIF format — the same representation the Protein Data Bank distributes. Each line of the _atom_site loop places one backbone atom in Cartesian space (units: ångströms, origin: arbitrary).

Secondary structure (3-state, P-SEA). Three-state secondary structure (P-SEA) collapses the eight DSSP classes into helix (a), strand (b), and coil (c). P-SEA assigns these from Cα geometry alone — distances and angles — without requiring backbone oxygens, so it works on any Cα trace.

InterPro / GO / CATH / organism. Functional annotations link the protein to curated databases. InterPro entries identify conserved domains and families by matching the sequence against member-database signatures (Pfam, PROSITE, CDD, …). Gene Ontology (GO) terms describe molecular function, biological process, and cellular component in a controlled vocabulary. CATH places the structure in a hierarchical fold classification (Class/Architecture/Topology/Homologous-superfamily). The organism is the source species.

B-factor. B-factor (Debye–Waller factor) reflects atomic displacement in the crystal lattice. It is an experimental observable (units Å²), not a prediction; low values mean the atom is pinned down, high values mean it moves or is heterogeneous across the crystal.

Rendered structure images. Structure images are PyMOL renders from six orthogonal camera directions. Cartoon representation draws helices as coils and strands as arrows; sticks shows the backbone as bonds; surface shows the solvent-excluded envelope. Rainbow coloring maps sequence position to hue (blue→red, N→C); chain coloring assigns a distinct color per polypeptide.

Solvent-accessible surface area. Solvent-accessible surface area (SASA) is the area in Å² traced out by the centre of a 1.4 Å probe sphere (a water molecule) rolled over the protein's van der Waals surface (Shrake–Rupley / Lee–Richards construction). Buried residues have near-zero SASA; fully exposed residues can exceed 200 Å². The total SASA scales roughly with the number of surface residues.

Secondary structure (8-state, DSSP). The SS8 string is DSSP's per-residue secondary-structure call. α-helix (H) means an i→i+4 H-bond ladder; β-strand (E) means the residue participates in a β-sheet; 3₁₀ (G) and π (I) are tighter and wider helices; T/S are turns/bends; '-' is loop.

pLDDT. For AlphaFold models, the B-factor field carries pLDDT — the model's own estimate of local accuracy on a 0–100 scale. Regions with pLDDT<50 should be treated as essentially unmodeled; they often correspond to intrinsically disordered segments.

Nearest PDB structures. Nearest PDB neighbors are the top structural matches found by Foldseek when searching this structure against the entire Protein Data Bank. Each hit reports a TM-score (0 to 1; >0.5 almost always implies the same fold) and an E-value. These are *structural* homologs — they may share no detectable sequence similarity.